Protein AF-A0A661CLW1-F1 (afdb_monomer_lite)

Secondary structure (DSSP, 8-state):
-HHHHHHHHHHT-------S-----HHHHHHHT------------------------GGG------SS----------TT--

Radius of gyration: 41.39 Å; chains: 1; bounding box: 102×49×79 Å

Sequence (82 aa):
MKYLSSLLFLTLSLPVFANELVKFNDDEIANIGVEIGEIKRVTQSLTNKLPAEVTIPNKSQRVISAPQDGVIEIMLVAEGDN

Foldseek 3Di:
DVVVVVVVVVVPPDDPDPDPDDDDDPVRCVVVPPDDDDDDDDPDDPDDDDDDDDDDDPVPDDDDDDPDDDDDPDDDDDPPDD

pLDDT: mean 83.31, std 8.91, range [59.34, 95.5]

Structure (mmCIF, N/CA/C/O backbone):
data_AF-A0A661CLW1-F1
#
_entry.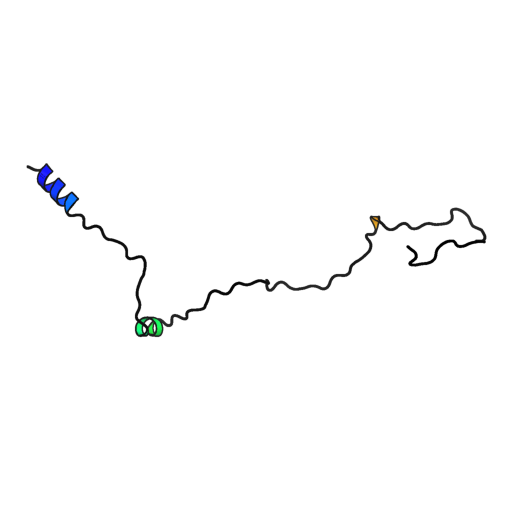id   AF-A0A661CLW1-F1
#
loop_
_atom_site.group_PDB
_atom_site.id
_atom_site.type_symbol
_atom_site.label_atom_id
_atom_site.label_alt_id
_atom_site.label_comp_id
_atom_site.label_asym_id
_atom_site.label_entity_id
_atom_site.label_seq_id
_atom_site.pdbx_PDB_ins_code
_atom_site.Cartn_x
_atom_site.Cartn_y
_atom_site.Cartn_z
_atom_site.occupancy
_atom_site.B_iso_or_equiv
_atom_site.auth_seq_id
_atom_site.auth_comp_id
_atom_site.auth_asym_id
_atom_site.auth_atom_id
_atom_site.pdbx_PDB_model_num
ATOM 1 N N . MET A 1 1 ? 65.099 41.773 -25.169 1.00 59.34 1 MET A N 1
ATOM 2 C CA . MET A 1 1 ? 64.389 40.990 -26.210 1.00 59.34 1 MET A CA 1
ATOM 3 C C . MET A 1 1 ? 63.859 39.623 -25.741 1.00 59.34 1 MET A C 1
ATOM 5 O O . MET A 1 1 ? 62.983 39.102 -26.413 1.00 59.34 1 MET A O 1
ATOM 9 N N . LYS A 1 2 ? 64.295 39.043 -24.601 1.00 60.53 2 LYS A N 1
ATOM 10 C CA . LYS A 1 2 ? 63.815 37.717 -24.136 1.00 60.53 2 LYS A CA 1
ATOM 11 C C . LYS A 1 2 ? 62.313 37.658 -23.803 1.00 60.53 2 LYS A C 1
ATOM 13 O O . LYS A 1 2 ? 61.654 36.684 -24.139 1.00 60.53 2 LYS A O 1
ATOM 18 N N . TYR A 1 3 ? 61.755 38.716 -23.215 1.00 68.62 3 TYR A N 1
ATOM 19 C CA . TYR A 1 3 ? 60.338 38.743 -22.820 1.00 68.62 3 TYR A CA 1
ATOM 20 C C . TYR A 1 3 ? 59.365 38.881 -23.999 1.00 68.62 3 TYR A C 1
ATOM 22 O O . TYR A 1 3 ? 58.218 38.463 -23.892 1.00 68.62 3 TYR A O 1
ATOM 30 N N . LEU A 1 4 ? 59.830 39.406 -25.141 1.00 73.56 4 LEU A N 1
ATOM 31 C CA . LEU A 1 4 ? 58.996 39.577 -26.334 1.00 73.56 4 LEU A CA 1
ATOM 32 C C . LEU A 1 4 ? 58.623 38.219 -26.952 1.00 73.56 4 LEU A C 1
ATOM 34 O O . LEU A 1 4 ? 57.491 38.015 -27.372 1.00 73.56 4 LEU A O 1
ATOM 38 N N . SER A 1 5 ? 59.564 37.269 -26.938 1.00 73.06 5 SER A N 1
ATOM 39 C CA . SER A 1 5 ? 59.335 35.901 -27.418 1.00 73.06 5 SER A CA 1
ATOM 40 C C . SER A 1 5 ? 58.360 35.132 -26.519 1.00 73.06 5 SER A C 1
ATOM 42 O O . SER A 1 5 ? 57.506 34.412 -27.028 1.00 73.06 5 SER A O 1
ATOM 44 N N . SER A 1 6 ? 58.423 35.339 -25.199 1.00 73.69 6 SER A N 1
ATOM 45 C CA . SER A 1 6 ? 57.479 34.719 -24.258 1.00 73.69 6 SER A CA 1
ATOM 46 C C . SER A 1 6 ? 56.066 35.295 -24.380 1.00 73.69 6 SER A C 1
ATOM 48 O O . SER A 1 6 ? 55.098 34.552 -24.241 1.00 73.69 6 SER A O 1
ATOM 50 N N . LEU A 1 7 ? 55.941 36.598 -24.657 1.00 73.88 7 LEU A N 1
ATOM 51 C CA . LEU A 1 7 ? 54.649 37.240 -24.900 1.00 73.88 7 LEU A CA 1
ATOM 52 C C . LEU A 1 7 ? 54.001 36.704 -26.186 1.00 73.88 7 LEU A C 1
ATOM 54 O O . LEU A 1 7 ? 52.814 36.396 -26.188 1.00 73.88 7 LEU A O 1
ATOM 58 N N . LEU A 1 8 ? 54.801 36.511 -27.242 1.00 73.81 8 LEU A N 1
ATOM 59 C CA . LEU A 1 8 ? 54.348 35.930 -28.507 1.00 73.81 8 LEU A CA 1
ATOM 60 C C . LEU A 1 8 ? 53.829 34.492 -28.326 1.00 73.81 8 LEU A C 1
ATOM 62 O O . LEU A 1 8 ? 52.769 34.150 -28.848 1.00 73.81 8 LEU A O 1
ATOM 66 N N . PHE A 1 9 ? 54.533 33.667 -27.544 1.00 71.56 9 PHE A N 1
ATOM 67 C CA . PHE A 1 9 ? 54.106 32.295 -27.247 1.00 71.56 9 PHE A CA 1
ATOM 68 C C . PHE A 1 9 ? 52.809 32.232 -26.433 1.00 71.56 9 PHE A C 1
ATOM 70 O O . PHE A 1 9 ? 51.991 31.348 -26.667 1.00 71.56 9 PHE A O 1
ATOM 77 N N . LEU A 1 10 ? 52.587 33.183 -25.521 1.00 70.12 10 LEU A N 1
ATOM 78 C CA . LEU A 1 10 ? 51.346 33.259 -24.751 1.00 70.12 10 LEU A CA 1
ATOM 79 C C . LEU A 1 10 ? 50.152 33.642 -25.641 1.00 70.12 10 LEU A C 1
ATOM 81 O O . LEU A 1 10 ? 49.077 33.057 -25.522 1.00 70.12 10 LEU A O 1
ATOM 85 N N . THR A 1 11 ? 50.352 34.573 -26.580 1.00 69.75 11 THR A N 1
ATOM 86 C CA . THR A 1 11 ? 49.306 34.990 -27.531 1.00 69.75 11 THR A CA 1
ATOM 87 C C . THR A 1 11 ? 48.990 33.949 -28.605 1.00 69.75 11 THR A C 1
ATOM 89 O O . THR A 1 11 ? 47.930 34.019 -29.215 1.00 69.75 11 THR A O 1
ATOM 92 N N . LEU A 1 12 ? 49.881 32.976 -28.832 1.00 71.62 12 LEU A N 1
ATOM 93 C CA . LEU A 1 12 ? 49.679 31.884 -29.792 1.00 71.62 12 LEU A CA 1
ATOM 94 C C . LEU A 1 12 ? 49.002 30.652 -29.161 1.00 71.62 12 LEU A C 1
ATOM 96 O O . LEU A 1 12 ? 48.997 29.572 -29.751 1.00 71.62 12 LEU A O 1
ATOM 100 N N . SER A 1 13 ? 48.433 30.788 -27.960 1.00 73.50 13 SER A N 1
ATOM 101 C CA . SER A 1 13 ? 47.569 29.756 -27.391 1.00 73.50 13 SER A CA 1
ATOM 102 C C . SER A 1 13 ? 46.209 29.801 -28.094 1.00 73.50 13 SER A C 1
ATOM 104 O O . SER A 1 13 ? 45.377 30.674 -27.858 1.00 73.50 13 SER A O 1
ATOM 106 N N . LEU A 1 14 ? 46.007 28.875 -29.033 1.00 73.69 14 LEU A N 1
ATOM 107 C CA . LEU A 1 14 ? 44.732 28.709 -29.726 1.00 73.69 14 LEU A CA 1
ATOM 108 C C . LEU A 1 14 ? 43.652 28.313 -28.703 1.00 73.69 14 LEU A C 1
ATOM 110 O O . LEU A 1 14 ? 43.834 27.312 -28.001 1.00 73.69 14 LEU A O 1
ATOM 114 N N . PRO A 1 15 ? 42.528 29.045 -28.606 1.00 70.25 15 PRO A N 1
ATOM 115 C CA . PRO A 1 15 ? 41.410 28.617 -27.781 1.00 70.25 15 PRO A CA 1
ATOM 116 C C . PRO A 1 15 ? 40.793 27.365 -28.413 1.00 70.25 15 PRO A C 1
ATOM 118 O O . PRO A 1 15 ? 40.191 27.418 -29.485 1.00 70.25 15 PRO A O 1
ATOM 121 N N . VAL A 1 16 ? 40.957 26.219 -27.754 1.00 71.06 16 VAL A N 1
ATOM 122 C CA . VAL A 1 16 ? 40.228 25.000 -28.108 1.00 71.06 16 VAL A CA 1
ATOM 123 C C . VAL A 1 16 ? 38.823 25.144 -27.538 1.00 71.06 16 VAL A C 1
ATOM 125 O O . VAL A 1 16 ? 38.592 24.929 -26.350 1.00 71.06 16 VAL A O 1
ATOM 128 N N . PHE A 1 17 ? 37.883 25.555 -28.384 1.00 70.25 17 PHE A N 1
ATOM 129 C CA . PHE A 1 17 ? 36.467 25.507 -28.047 1.00 70.25 17 PHE A CA 1
ATOM 130 C C . PHE A 1 17 ? 36.028 24.043 -28.078 1.00 70.25 17 PHE A C 1
ATOM 132 O O . PHE A 1 17 ? 35.971 23.426 -29.142 1.00 70.25 17 PHE A O 1
ATOM 139 N N . ALA A 1 18 ? 35.762 23.468 -26.905 1.00 67.19 18 ALA A N 1
ATOM 140 C CA . ALA A 1 18 ? 35.140 22.157 -26.821 1.00 67.19 18 ALA A CA 1
ATOM 141 C C . ALA A 1 18 ? 33.729 22.261 -27.413 1.00 67.19 18 ALA A C 1
ATOM 143 O O . ALA A 1 18 ? 32.883 22.993 -26.901 1.00 67.19 18 ALA A O 1
ATOM 144 N N . ASN A 1 19 ? 33.495 21.566 -28.523 1.00 69.00 19 ASN A N 1
ATOM 145 C CA . ASN A 1 19 ? 32.163 21.440 -29.088 1.00 69.00 19 ASN A CA 1
ATOM 146 C C . ASN A 1 19 ? 31.370 20.473 -28.199 1.00 69.00 19 ASN A C 1
ATOM 148 O O . ASN A 1 19 ? 31.733 19.305 -28.086 1.00 69.00 19 ASN A O 1
ATOM 152 N N . GLU A 1 20 ? 30.323 20.971 -27.546 1.00 72.19 20 GLU A N 1
ATOM 153 C CA . GLU A 1 20 ? 29.530 20.232 -26.550 1.00 72.19 20 GLU A CA 1
ATOM 154 C C . GLU A 1 20 ? 28.803 19.016 -27.154 1.00 72.19 20 GLU A C 1
ATOM 156 O O . GLU A 1 20 ? 28.459 18.073 -26.445 1.00 72.19 20 GLU A O 1
ATOM 161 N N . LEU A 1 21 ? 28.618 19.005 -28.479 1.00 80.38 21 LEU A N 1
ATOM 162 C CA . LEU A 1 21 ? 27.875 17.975 -29.192 1.00 80.38 21 LEU A CA 1
ATOM 163 C C . LEU A 1 21 ? 28.787 17.126 -30.088 1.00 80.38 21 LEU A C 1
ATOM 165 O O . LEU A 1 21 ? 29.312 17.597 -31.102 1.00 80.38 21 LEU A O 1
ATOM 169 N N . VAL A 1 22 ? 28.921 15.848 -29.734 1.00 80.75 22 VAL A N 1
ATOM 170 C CA . VAL A 1 22 ? 29.556 14.830 -30.577 1.00 80.75 22 VAL A CA 1
ATOM 171 C C . VAL A 1 22 ? 28.541 14.366 -31.619 1.00 80.75 22 VAL A C 1
ATOM 173 O O . VAL A 1 22 ? 27.443 13.934 -31.275 1.00 80.75 22 VAL A O 1
ATOM 176 N N . LYS A 1 23 ? 28.898 14.488 -32.898 1.00 83.19 23 LYS A N 1
ATOM 177 C CA . LYS A 1 23 ? 28.072 14.028 -34.017 1.00 83.19 23 LYS A CA 1
ATOM 178 C C . LYS A 1 23 ? 28.549 12.647 -34.441 1.00 83.19 23 LYS A C 1
ATOM 180 O O . LYS A 1 23 ? 29.734 12.488 -34.712 1.00 83.19 23 LYS A O 1
ATOM 185 N N . PHE A 1 24 ? 27.620 11.709 -34.532 1.00 83.31 24 PHE A N 1
ATOM 186 C CA . PHE A 1 24 ? 27.828 10.405 -35.148 1.00 83.31 24 PHE A CA 1
ATOM 187 C C . PHE A 1 24 ? 26.933 10.296 -36.378 1.00 83.31 24 PHE A C 1
ATOM 189 O O . PHE A 1 24 ? 25.853 10.891 -36.407 1.00 83.31 24 PHE A O 1
ATOM 196 N N . ASN A 1 25 ? 27.391 9.560 -37.385 1.00 86.81 25 ASN A N 1
ATOM 197 C CA . ASN A 1 25 ? 26.557 9.158 -38.511 1.00 86.81 25 ASN A CA 1
ATOM 198 C C . ASN A 1 25 ? 25.704 7.930 -38.145 1.00 86.81 25 ASN A C 1
ATOM 200 O O . ASN A 1 25 ? 26.100 7.130 -37.298 1.00 86.81 25 ASN A O 1
ATOM 204 N N . ASP A 1 26 ? 24.575 7.736 -38.826 1.00 83.62 26 ASP A N 1
ATOM 205 C CA . ASP A 1 26 ? 23.655 6.616 -38.585 1.00 83.62 26 ASP A CA 1
ATOM 206 C C . ASP A 1 26 ? 24.359 5.253 -38.736 1.00 83.62 26 ASP A C 1
ATOM 208 O O . ASP A 1 26 ? 24.145 4.345 -37.931 1.00 83.62 26 ASP A O 1
ATOM 212 N N . ASP A 1 27 ? 25.285 5.137 -39.696 1.00 85.94 27 ASP A N 1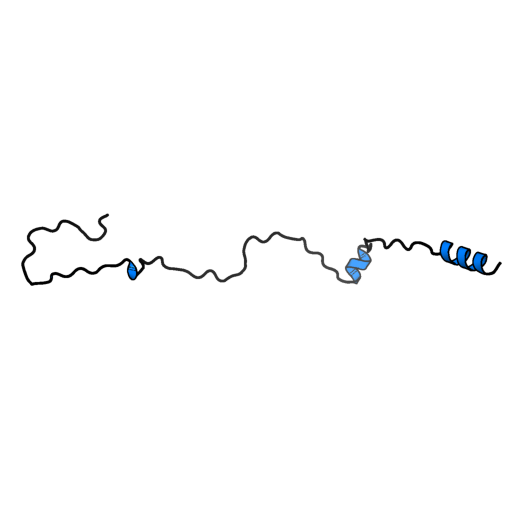
ATOM 213 C CA . ASP A 1 27 ? 26.103 3.933 -39.892 1.00 85.94 27 ASP A CA 1
ATOM 214 C C . ASP A 1 27 ? 27.055 3.673 -38.714 1.00 85.94 27 ASP A C 1
ATOM 216 O O . ASP A 1 27 ? 27.304 2.526 -38.345 1.00 85.94 27 ASP A O 1
ATOM 220 N N . GLU A 1 28 ? 27.606 4.722 -38.099 1.00 86.38 28 GLU A N 1
ATOM 221 C CA . GLU A 1 28 ? 28.499 4.590 -36.940 1.00 86.38 28 GLU A CA 1
ATOM 222 C C . GLU A 1 28 ? 27.707 4.158 -35.703 1.00 86.38 28 GLU A C 1
ATOM 224 O O . GLU A 1 28 ? 28.124 3.245 -34.992 1.00 86.38 28 GLU A O 1
ATOM 229 N N . ILE A 1 29 ? 26.530 4.756 -35.489 1.00 85.81 29 ILE A N 1
ATOM 230 C CA . ILE A 1 29 ? 25.604 4.409 -34.402 1.00 85.81 29 ILE A CA 1
ATOM 231 C C . ILE A 1 29 ? 25.181 2.936 -34.514 1.00 85.81 29 ILE A C 1
ATOM 233 O O . ILE A 1 29 ? 25.239 2.199 -33.525 1.00 85.81 29 ILE A O 1
ATOM 237 N N . ALA A 1 30 ? 24.820 2.489 -35.722 1.00 84.56 30 ALA A N 1
ATOM 238 C CA . ALA A 1 30 ? 24.401 1.116 -35.987 1.00 84.56 30 ALA A CA 1
ATOM 239 C C . ALA A 1 30 ? 25.538 0.101 -35.791 1.00 84.56 30 ALA A C 1
ATOM 241 O O . ALA A 1 30 ? 25.330 -0.943 -35.176 1.00 84.56 30 ALA A O 1
ATOM 242 N N . ASN A 1 31 ? 26.753 0.414 -36.252 1.00 87.31 31 ASN A N 1
ATOM 243 C CA . ASN A 1 31 ? 27.912 -0.475 -36.109 1.00 87.31 31 ASN A CA 1
ATOM 244 C C . ASN A 1 31 ? 28.402 -0.603 -34.658 1.00 87.31 31 ASN A C 1
ATOM 246 O O . ASN A 1 31 ? 28.974 -1.629 -34.293 1.00 87.31 31 ASN A O 1
ATOM 250 N N . ILE A 1 32 ? 28.178 0.418 -33.826 1.00 88.44 32 ILE A N 1
ATOM 251 C CA . ILE A 1 32 ? 28.468 0.380 -32.384 1.00 88.44 32 ILE A CA 1
ATOM 252 C C . ILE A 1 32 ? 27.338 -0.333 -31.612 1.00 88.44 32 ILE A C 1
ATOM 254 O O . ILE A 1 32 ? 27.554 -0.791 -30.490 1.00 88.44 32 ILE A O 1
ATOM 258 N N . GLY A 1 33 ? 26.153 -0.480 -32.218 1.00 86.69 33 GLY A N 1
ATOM 259 C CA . GLY A 1 33 ? 24.992 -1.133 -31.610 1.00 86.69 33 GLY A CA 1
ATOM 260 C C . GLY A 1 33 ? 24.283 -0.258 -30.576 1.00 86.69 33 GLY A C 1
ATOM 261 O O . GLY A 1 33 ? 23.793 -0.764 -29.568 1.00 86.69 33 GLY A O 1
ATOM 262 N N . VAL A 1 34 ? 24.268 1.062 -30.777 1.00 85.94 34 VAL A N 1
ATOM 263 C CA . VAL A 1 34 ? 23.613 1.994 -29.852 1.00 85.94 34 VAL A CA 1
ATOM 264 C C . VAL A 1 34 ? 22.101 1.977 -30.075 1.00 85.94 34 VAL A C 1
ATOM 266 O O . VAL A 1 34 ? 21.616 2.348 -31.142 1.00 85.94 34 VAL A O 1
ATOM 269 N N . GLU A 1 35 ? 21.351 1.617 -29.037 1.00 84.38 35 GLU A N 1
ATOM 270 C CA . GLU A 1 35 ? 19.890 1.710 -29.010 1.00 84.38 35 GLU A CA 1
ATOM 271 C C . GLU A 1 35 ? 19.455 2.929 -28.183 1.00 84.38 35 GLU A C 1
ATOM 273 O O . GLU A 1 35 ? 19.887 3.113 -27.042 1.00 84.38 35 GLU A O 1
ATOM 278 N N . ILE A 1 36 ? 18.597 3.779 -28.754 1.00 84.00 36 ILE A N 1
ATOM 279 C CA . ILE A 1 36 ? 18.115 5.007 -28.109 1.00 84.00 36 ILE A CA 1
ATOM 280 C C . ILE A 1 36 ? 16.665 4.802 -27.665 1.00 84.00 36 ILE A C 1
ATOM 282 O O . ILE A 1 36 ? 15.795 4.478 -28.471 1.00 84.00 36 ILE A O 1
ATOM 286 N N . GLY A 1 37 ? 16.397 5.019 -26.378 1.00 86.69 37 GLY A N 1
ATOM 287 C CA . GLY A 1 37 ? 15.049 5.022 -25.812 1.00 86.69 37 GLY A CA 1
ATOM 288 C C . GLY A 1 37 ? 14.565 6.437 -25.494 1.00 86.69 37 GLY A C 1
ATOM 289 O O . GLY A 1 37 ? 15.337 7.288 -25.056 1.00 86.69 37 GLY A O 1
ATOM 290 N N . GLU A 1 38 ? 13.270 6.690 -25.671 1.00 89.12 38 GLU A N 1
ATOM 291 C CA . GLU A 1 38 ? 12.657 7.954 -25.256 1.00 89.12 38 GLU A CA 1
ATOM 292 C C . GLU A 1 38 ? 12.493 8.037 -23.732 1.00 89.12 38 GLU A C 1
ATOM 294 O O . GLU A 1 38 ? 12.095 7.072 -23.071 1.00 89.12 38 GLU A O 1
ATOM 299 N N . ILE A 1 39 ? 12.720 9.229 -23.174 1.00 89.19 39 ILE A N 1
ATOM 300 C CA . ILE A 1 39 ? 12.466 9.504 -21.757 1.00 89.19 39 ILE A CA 1
ATOM 301 C C . ILE A 1 39 ? 10.953 9.555 -21.530 1.00 89.19 39 ILE A C 1
ATOM 303 O O . ILE A 1 39 ? 10.260 10.424 -22.057 1.00 89.19 39 ILE A O 1
ATOM 307 N N . LYS A 1 40 ? 10.435 8.655 -20.690 1.00 88.38 40 LYS A N 1
ATOM 308 C CA . LYS A 1 40 ? 9.012 8.604 -20.329 1.00 88.38 40 LYS A CA 1
ATOM 309 C C . LYS A 1 40 ? 8.810 8.999 -18.873 1.00 88.38 40 LYS A C 1
ATOM 311 O O . LYS A 1 40 ? 9.491 8.507 -17.977 1.00 88.38 40 LYS A O 1
ATOM 316 N N . ARG A 1 41 ? 7.832 9.872 -18.622 1.00 86.12 41 ARG A N 1
ATOM 317 C CA . ARG A 1 41 ? 7.422 10.240 -17.263 1.00 86.12 41 ARG A CA 1
ATOM 318 C C . ARG A 1 41 ? 6.666 9.074 -16.629 1.00 86.12 41 ARG A C 1
ATOM 320 O O . ARG A 1 41 ? 5.625 8.668 -17.136 1.00 86.12 41 ARG A O 1
ATOM 327 N N . VAL A 1 42 ? 7.162 8.574 -15.503 1.00 85.19 42 VAL A N 1
ATOM 328 C CA . VAL A 1 42 ? 6.526 7.485 -14.753 1.00 85.19 42 VAL A CA 1
ATOM 329 C C . VAL A 1 42 ? 5.733 8.069 -13.582 1.00 85.19 42 VAL A C 1
ATOM 331 O O . VAL A 1 42 ? 6.250 8.884 -12.822 1.00 85.19 42 VAL A O 1
ATOM 334 N N . THR A 1 43 ? 4.464 7.681 -13.447 1.00 82.25 43 THR A N 1
ATOM 335 C CA . THR A 1 43 ? 3.558 8.156 -12.381 1.00 82.25 43 THR A CA 1
ATOM 336 C C . THR A 1 43 ? 3.368 7.147 -11.254 1.00 82.25 43 THR A C 1
ATOM 338 O O . 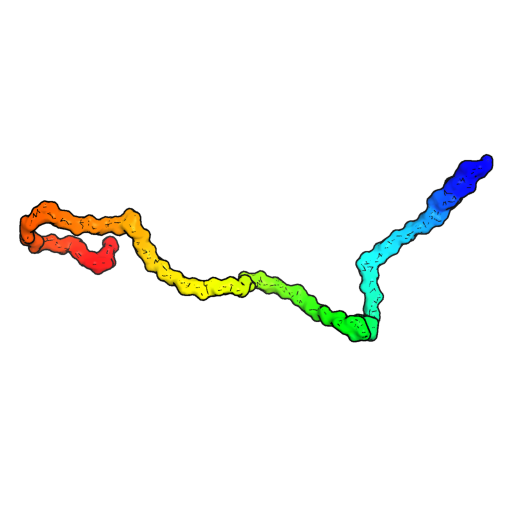THR A 1 43 ? 2.805 7.488 -10.216 1.00 82.25 43 THR A O 1
ATOM 341 N N . GLN A 1 44 ? 3.806 5.903 -11.445 1.00 77.19 44 GLN A N 1
ATOM 342 C CA . GLN A 1 44 ? 3.580 4.810 -10.507 1.00 77.19 44 GLN A CA 1
ATOM 343 C C . GLN A 1 44 ? 4.835 3.955 -10.376 1.00 77.19 44 GLN A C 1
ATOM 345 O O . GLN A 1 44 ? 5.474 3.614 -11.367 1.00 77.19 44 GLN A O 1
ATOM 350 N N . SER A 1 45 ? 5.174 3.611 -9.138 1.00 77.00 45 SER A N 1
ATOM 351 C CA . SER A 1 45 ? 6.250 2.672 -8.836 1.00 77.00 45 SER A CA 1
ATOM 352 C C . SER A 1 45 ? 5.709 1.238 -8.832 1.00 77.00 45 SER A C 1
ATOM 354 O O . SER A 1 45 ? 4.548 1.013 -8.487 1.00 77.00 45 SER A O 1
ATOM 356 N N . LEU A 1 46 ? 6.556 0.269 -9.183 1.00 75.00 46 LEU A N 1
ATOM 357 C CA . LEU A 1 46 ? 6.284 -1.177 -9.148 1.00 75.00 46 LEU A CA 1
ATOM 358 C C . LEU A 1 46 ? 6.262 -1.729 -7.707 1.00 75.00 46 LEU A C 1
ATOM 360 O O . LEU A 1 46 ? 6.788 -2.803 -7.430 1.00 75.00 46 LEU A O 1
ATOM 364 N N . THR A 1 47 ? 5.696 -0.987 -6.755 1.00 79.69 47 THR A N 1
ATOM 365 C CA . THR A 1 47 ? 5.553 -1.486 -5.388 1.00 79.69 47 THR A CA 1
ATOM 366 C C . THR A 1 47 ? 4.370 -2.445 -5.305 1.00 79.69 47 THR A C 1
ATOM 368 O O . THR A 1 47 ? 3.345 -2.272 -5.971 1.00 79.69 47 THR A O 1
ATOM 371 N N . ASN A 1 48 ? 4.507 -3.475 -4.471 1.00 80.12 48 ASN A N 1
ATOM 372 C CA . ASN A 1 48 ? 3.425 -4.416 -4.217 1.00 80.12 48 ASN A CA 1
ATOM 373 C C . ASN A 1 48 ? 2.249 -3.681 -3.562 1.00 80.12 48 ASN A C 1
ATOM 375 O O . ASN A 1 48 ? 2.383 -3.115 -2.476 1.00 80.12 48 ASN A O 1
ATOM 379 N N . LYS A 1 49 ? 1.090 -3.700 -4.224 1.00 81.00 49 LYS A N 1
ATOM 380 C CA . LYS A 1 49 ? -0.166 -3.183 -3.676 1.00 81.00 49 LYS A CA 1
ATOM 381 C C . LYS A 1 49 ? -0.781 -4.268 -2.801 1.00 81.00 49 LYS A C 1
ATOM 383 O O . LYS A 1 49 ? -1.314 -5.246 -3.317 1.00 81.00 49 LYS A O 1
ATOM 388 N N . LEU A 1 50 ? -0.659 -4.111 -1.487 1.00 86.94 50 LEU A N 1
ATOM 389 C CA . LEU A 1 50 ? -1.250 -5.030 -0.518 1.00 86.94 50 LEU A CA 1
ATOM 390 C C . LEU A 1 50 ? -2.677 -4.578 -0.174 1.00 86.94 50 LEU A C 1
ATOM 392 O O . LEU A 1 50 ? -2.896 -3.373 -0.013 1.00 86.94 50 LEU A O 1
ATOM 396 N N . PRO A 1 51 ? -3.646 -5.505 -0.063 1.00 89.06 51 PRO A N 1
ATOM 397 C CA . PRO A 1 51 ? -4.968 -5.172 0.448 1.00 89.06 51 PRO A CA 1
ATOM 398 C C . PRO A 1 51 ? -4.866 -4.745 1.918 1.00 89.06 51 PRO A C 1
ATOM 400 O O . PRO A 1 51 ? -4.027 -5.251 2.664 1.00 89.06 51 PRO A O 1
ATOM 403 N N . ALA A 1 52 ? -5.730 -3.821 2.330 1.00 89.25 52 ALA A N 1
ATOM 404 C CA . ALA A 1 52 ? -5.822 -3.348 3.705 1.00 89.25 52 ALA A CA 1
ATOM 405 C C . ALA A 1 52 ? -7.288 -3.309 4.151 1.00 89.25 52 ALA A C 1
ATOM 407 O O . ALA A 1 52 ? -8.181 -3.076 3.336 1.00 89.25 52 ALA A O 1
ATOM 408 N N . GLU A 1 53 ? -7.515 -3.520 5.444 1.00 92.19 53 GLU A N 1
ATOM 409 C CA . GLU A 1 53 ? -8.830 -3.444 6.078 1.00 92.19 53 GLU A CA 1
ATOM 410 C C . GLU A 1 53 ? -8.924 -2.175 6.932 1.00 92.19 53 GLU A C 1
ATOM 412 O O . GLU A 1 53 ? -7.990 -1.832 7.662 1.00 92.19 53 GLU A O 1
ATOM 417 N N . VAL A 1 54 ? -10.054 -1.470 6.838 1.00 91.19 54 VAL A N 1
ATOM 418 C CA . VAL A 1 54 ? -10.343 -0.310 7.688 1.00 91.19 54 VAL A CA 1
ATOM 419 C C . VAL A 1 54 ? -11.029 -0.806 8.952 1.00 91.19 54 VAL A C 1
ATOM 421 O O . VAL A 1 54 ? -12.137 -1.329 8.890 1.00 91.19 54 VAL A O 1
ATOM 424 N N . THR A 1 55 ? -10.383 -0.618 10.100 1.00 91.62 55 THR A N 1
ATOM 425 C CA . THR A 1 55 ? -10.898 -1.066 11.398 1.00 91.62 55 THR A CA 1
ATOM 426 C C . THR A 1 55 ? -11.048 0.101 12.368 1.00 91.62 55 THR A C 1
ATOM 428 O O . THR A 1 55 ? -10.345 1.113 12.278 1.00 91.62 55 THR A O 1
ATOM 431 N N . ILE A 1 56 ? -11.982 -0.027 13.313 1.00 88.69 56 ILE A N 1
ATOM 432 C CA . ILE A 1 56 ? -12.145 0.946 14.397 1.00 88.69 56 ILE A CA 1
ATOM 433 C C . ILE A 1 56 ? -11.000 0.740 15.397 1.00 88.69 56 ILE A C 1
ATOM 435 O O . ILE A 1 56 ? -10.874 -0.362 15.936 1.00 88.69 56 ILE A O 1
ATOM 439 N N . PRO A 1 57 ? -10.195 1.771 15.716 1.00 91.75 57 PRO A N 1
ATOM 440 C CA . PRO A 1 57 ? -9.108 1.633 16.676 1.00 91.75 57 PRO A CA 1
ATOM 441 C C . PRO A 1 57 ? -9.610 1.161 18.043 1.00 91.75 57 PRO A C 1
ATOM 443 O O . PRO A 1 57 ? -10.533 1.753 18.600 1.00 91.75 57 PRO A O 1
ATOM 446 N N . ASN A 1 58 ? -8.936 0.174 18.641 1.00 87.19 58 ASN A N 1
ATOM 447 C CA . ASN A 1 58 ? -9.303 -0.367 19.959 1.00 87.19 58 ASN A CA 1
ATOM 448 C C . ASN A 1 58 ? -9.414 0.717 21.045 1.00 87.19 58 ASN A C 1
ATOM 450 O O . ASN A 1 58 ? -10.236 0.608 21.944 1.00 87.19 58 ASN A O 1
ATOM 454 N N . LYS A 1 59 ? -8.619 1.794 20.951 1.00 88.12 59 LYS A N 1
ATOM 455 C CA . LYS A 1 59 ? -8.672 2.923 21.899 1.00 88.12 59 LYS A CA 1
ATOM 456 C C . LYS A 1 59 ? -9.993 3.700 21.864 1.00 88.12 59 LYS A C 1
ATOM 458 O O . LYS A 1 59 ? -10.320 4.364 22.842 1.00 88.12 59 LYS A O 1
ATOM 463 N N . SER A 1 60 ? -10.714 3.648 20.749 1.00 85.25 60 SER A N 1
ATOM 464 C CA . SER A 1 60 ? -12.004 4.318 20.574 1.00 85.25 60 SER A CA 1
ATOM 465 C C . SER A 1 60 ? -13.182 3.423 20.959 1.00 85.25 60 SER A C 1
ATOM 467 O O . SER A 1 60 ? -14.301 3.916 21.074 1.00 85.25 60 SER A O 1
ATOM 469 N N . GLN A 1 61 ? -12.949 2.124 21.169 1.00 89.81 61 GLN A N 1
ATOM 470 C CA . GLN A 1 61 ? -13.986 1.182 21.570 1.00 89.81 61 GLN A CA 1
ATOM 471 C C . GLN A 1 61 ? -14.203 1.249 23.085 1.00 89.81 61 GLN A C 1
ATOM 473 O O . GLN A 1 61 ? -13.256 1.324 23.869 1.00 89.81 61 GLN A O 1
ATOM 478 N N . ARG A 1 62 ? -15.468 1.214 23.508 1.00 89.50 62 ARG A N 1
ATOM 479 C CA . ARG A 1 62 ? -15.861 1.121 24.917 1.00 89.50 62 ARG A CA 1
ATOM 480 C C . ARG A 1 62 ? -16.831 -0.033 25.076 1.00 89.50 62 ARG A C 1
ATOM 482 O O . ARG A 1 62 ? -17.812 -0.112 24.348 1.00 89.50 62 ARG A O 1
ATOM 489 N N . VAL A 1 63 ? -16.562 -0.892 26.051 1.00 90.88 63 VAL A N 1
ATOM 490 C CA . VAL A 1 63 ? -17.459 -1.983 26.432 1.00 90.88 63 VAL A CA 1
ATOM 491 C C . VAL A 1 63 ? -18.118 -1.588 27.743 1.00 90.88 63 VAL A C 1
ATOM 493 O O . VAL A 1 63 ? -17.430 -1.346 28.735 1.00 90.88 63 VAL A O 1
ATOM 496 N N . ILE A 1 64 ? -19.443 -1.474 27.729 1.00 90.69 64 ILE A N 1
ATOM 497 C CA . ILE A 1 64 ? -20.240 -1.139 28.909 1.00 90.69 64 ILE A CA 1
ATOM 498 C C . ILE A 1 64 ? -20.843 -2.428 29.460 1.00 90.69 64 ILE A C 1
ATOM 500 O O . ILE A 1 64 ? -21.334 -3.264 28.706 1.00 90.69 64 ILE A O 1
ATOM 504 N N . SER A 1 65 ? -20.794 -2.585 30.779 1.00 93.00 65 SER A N 1
ATOM 505 C CA . SER A 1 65 ? -21.427 -3.690 31.497 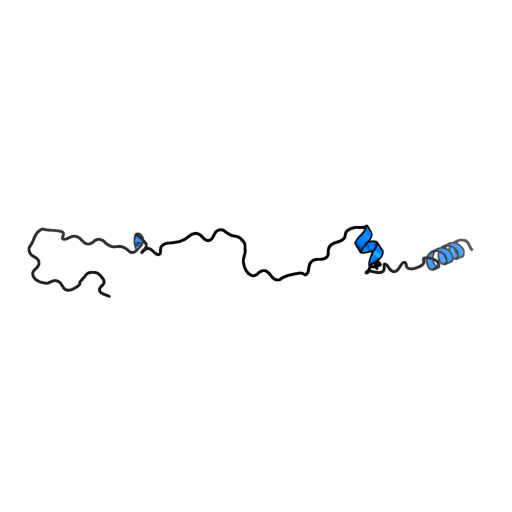1.00 93.00 65 SER A CA 1
ATOM 506 C C . SER A 1 65 ? -22.304 -3.140 32.615 1.00 93.00 65 SER A C 1
ATOM 508 O O . SER A 1 65 ? -22.029 -2.066 33.159 1.00 93.00 65 SER A O 1
ATOM 510 N N . ALA A 1 66 ? -23.377 -3.859 32.936 1.00 93.62 66 ALA A N 1
ATOM 511 C CA . ALA A 1 66 ? -24.201 -3.534 34.089 1.00 93.62 66 ALA A CA 1
ATOM 512 C C . ALA A 1 66 ? -23.440 -3.914 35.377 1.00 93.62 66 ALA A C 1
ATOM 514 O O . ALA A 1 66 ? -22.923 -5.028 35.459 1.00 93.62 66 ALA A O 1
ATOM 515 N N . PRO A 1 67 ? -23.346 -3.024 36.383 1.00 93.06 67 PRO A N 1
ATOM 516 C CA . PRO A 1 67 ? -22.608 -3.307 37.618 1.00 93.06 67 PRO A CA 1
ATOM 517 C C . PRO A 1 67 ? -23.320 -4.313 38.536 1.00 93.06 67 PRO A C 1
ATOM 519 O O . PRO A 1 67 ? -22.693 -4.858 39.442 1.00 93.06 67 PRO A O 1
ATOM 522 N N . GLN A 1 68 ? -24.624 -4.518 38.340 1.00 94.00 68 GLN A N 1
ATOM 523 C CA . GLN A 1 68 ? -25.466 -5.443 39.094 1.00 94.00 68 GLN A CA 1
ATOM 524 C C . GLN A 1 68 ? -26.512 -6.071 38.170 1.00 94.00 68 GLN A C 1
ATOM 526 O O . GLN A 1 68 ? -26.866 -5.488 37.142 1.00 94.00 68 GLN A O 1
ATOM 531 N N . ASP A 1 69 ? -27.017 -7.235 38.571 1.00 94.44 69 ASP A N 1
ATOM 532 C CA . ASP A 1 69 ? -28.051 -7.967 37.842 1.00 94.44 69 ASP A CA 1
ATOM 533 C C . ASP A 1 69 ? -29.431 -7.298 37.969 1.00 94.44 69 ASP A C 1
ATOM 535 O O . ASP A 1 69 ? -29.741 -6.644 38.967 1.00 94.44 69 ASP A O 1
ATOM 539 N N . GLY A 1 70 ? -30.288 -7.491 36.962 1.00 93.88 70 GLY A N 1
ATOM 540 C CA . GLY A 1 70 ? -31.635 -6.922 36.930 1.00 93.88 70 GLY A CA 1
ATOM 541 C C . GLY A 1 70 ? -32.394 -7.233 35.639 1.00 93.88 70 GLY A C 1
ATOM 542 O O . GLY A 1 70 ? -31.963 -8.049 34.827 1.00 93.88 70 GLY A O 1
ATOM 543 N N . VAL A 1 71 ? -33.538 -6.570 35.452 1.00 94.75 71 VAL A N 1
ATOM 544 C CA . VAL A 1 71 ? -34.378 -6.686 34.248 1.00 94.75 71 VAL A CA 1
ATOM 545 C C . VAL A 1 71 ? -34.326 -5.373 33.468 1.00 94.75 71 VAL A C 1
ATOM 547 O O . VAL A 1 71 ? -34.431 -4.299 34.056 1.00 94.75 71 VAL A O 1
ATOM 550 N N . ILE A 1 72 ? -34.166 -5.458 32.146 1.00 92.38 72 ILE A N 1
ATOM 551 C CA . ILE A 1 72 ? -34.193 -4.298 31.247 1.00 92.38 72 ILE A CA 1
ATOM 552 C C . ILE A 1 72 ? -35.648 -4.020 30.857 1.00 92.38 72 ILE A C 1
ATOM 554 O O . ILE A 1 72 ? -36.298 -4.876 30.264 1.00 92.38 72 ILE A O 1
ATOM 558 N N . GLU A 1 73 ? -36.150 -2.828 31.174 1.00 95.50 73 GLU A N 1
ATOM 559 C CA . GLU A 1 73 ? -37.509 -2.402 30.808 1.00 95.50 73 GLU A CA 1
ATOM 560 C C . GLU A 1 73 ? -37.548 -1.694 29.443 1.00 95.50 73 GLU A C 1
ATOM 562 O O . GLU A 1 73 ? -38.484 -1.886 28.670 1.00 95.50 73 GLU A O 1
ATOM 567 N N . ILE A 1 74 ? -36.523 -0.889 29.130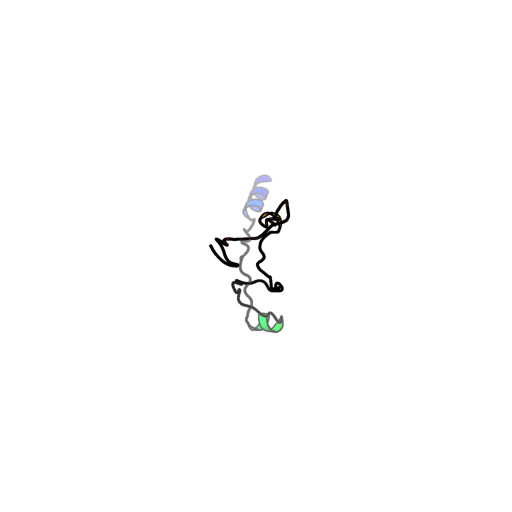 1.00 94.81 74 ILE A N 1
ATOM 568 C CA . ILE A 1 74 ? -36.471 -0.044 27.928 1.00 94.81 74 ILE A CA 1
ATOM 569 C C . ILE A 1 74 ? -35.063 -0.081 27.317 1.00 94.81 74 ILE A C 1
ATOM 571 O O . ILE A 1 74 ? -34.070 0.060 28.029 1.00 94.81 74 ILE A O 1
ATOM 575 N N . MET A 1 75 ? -34.986 -0.218 25.989 1.00 93.19 75 MET A N 1
ATOM 576 C CA . MET A 1 75 ? -33.758 -0.103 25.194 1.00 93.19 75 MET A CA 1
ATOM 577 C C . MET A 1 75 ? -33.850 1.141 24.304 1.00 93.19 75 MET A C 1
ATOM 579 O O . MET A 1 75 ? -34.798 1.272 23.534 1.00 93.19 75 MET A O 1
ATOM 583 N N . LEU A 1 76 ? -32.888 2.060 24.427 1.00 94.19 76 LEU A N 1
ATOM 584 C CA . LEU A 1 76 ? -32.915 3.353 23.724 1.00 94.19 76 LEU A CA 1
ATOM 585 C C . LEU A 1 76 ? -32.098 3.379 22.425 1.00 94.19 76 LEU A C 1
ATOM 587 O O . LEU A 1 76 ? -32.193 4.352 21.686 1.00 94.19 76 LEU A O 1
ATOM 591 N N . VAL A 1 77 ? -31.285 2.352 22.172 1.00 92.69 77 VAL A N 1
ATOM 592 C CA . VAL A 1 77 ? -30.370 2.269 21.024 1.00 92.69 77 VAL A CA 1
ATOM 593 C C . VAL A 1 77 ? -30.304 0.840 20.488 1.00 92.69 77 VAL A C 1
ATOM 595 O O . VAL A 1 77 ? -30.530 -0.118 21.230 1.00 92.69 77 VAL A O 1
ATOM 598 N N . ALA A 1 78 ? -29.952 0.702 19.217 1.00 92.38 78 ALA A N 1
ATOM 599 C CA . ALA A 1 78 ? -29.681 -0.550 18.531 1.00 92.38 78 ALA A CA 1
ATOM 600 C C . ALA A 1 78 ? -28.245 -0.591 17.977 1.00 92.38 78 ALA A C 1
ATOM 602 O O . ALA A 1 78 ? -27.526 0.409 17.931 1.00 92.38 78 ALA A O 1
ATOM 603 N N . GLU A 1 79 ? -27.801 -1.781 17.572 1.00 89.06 79 GLU A N 1
ATOM 604 C CA . GLU A 1 79 ? -26.509 -1.946 16.904 1.00 89.06 79 GLU A CA 1
ATOM 605 C C . GLU A 1 79 ? -26.495 -1.187 15.569 1.00 89.06 79 GLU A C 1
ATOM 607 O O . GLU A 1 79 ? -27.377 -1.372 14.732 1.00 89.06 79 GLU A O 1
ATOM 612 N N . GLY A 1 80 ? -25.475 -0.351 15.364 1.00 89.62 80 GLY A N 1
ATOM 613 C CA . GLY A 1 80 ? -25.323 0.445 14.143 1.00 89.62 8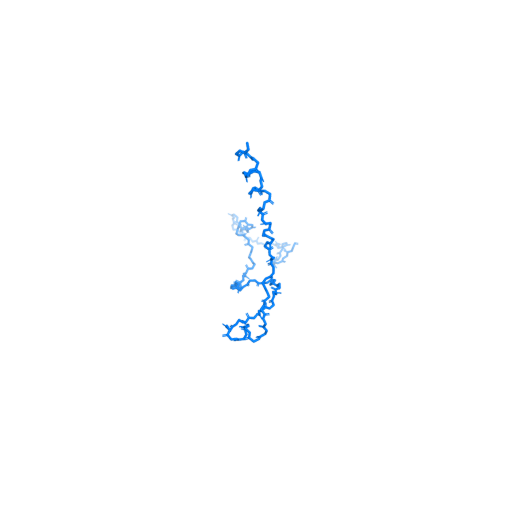0 GLY A CA 1
ATOM 614 C C . GLY A 1 80 ? -26.064 1.786 14.144 1.00 89.62 80 GLY A C 1
ATOM 615 O O . GLY A 1 80 ? -26.006 2.487 13.133 1.00 89.62 80 GLY A O 1
ATOM 616 N N . ASP A 1 81 ? -26.718 2.161 15.247 1.00 87.69 81 ASP A N 1
ATOM 617 C CA . ASP A 1 81 ? -27.296 3.499 15.411 1.00 87.69 81 ASP A CA 1
ATOM 618 C C . ASP A 1 81 ? -26.206 4.590 15.482 1.00 87.69 81 ASP A C 1
ATOM 620 O O . ASP A 1 81 ? -25.082 4.338 15.928 1.00 87.69 81 ASP A O 1
ATOM 624 N N . ASN A 1 82 ? -26.556 5.808 15.037 1.00 70.06 82 ASN A N 1
ATOM 625 C CA . ASN A 1 82 ? -25.682 6.993 15.008 1.00 70.06 82 ASN A CA 1
ATOM 626 C C . ASN A 1 82 ? -26.083 8.040 16.049 1.00 70.06 82 ASN A C 1
ATOM 628 O O . ASN A 1 82 ? -27.287 8.383 16.092 1.00 70.06 82 ASN A O 1
#